Protein AF-A0A972WZQ9-F1 (afdb_monomer_lite)

Foldseek 3Di:
DFLAAFFQFWAWPPPRDTDGLQDPPNQADPPADPVRHNTGIDTDGDDPDQFFPPDFAVCNRRVSHDSQNNNVVVVVDGRVRSVVVQVVVQVVCCVPVVGGHGDFDKAFDPVQQVVVPHDPVDGDIDGRCVRGD

pLDDT: mean 92.49, std 7.29, range [51.38, 98.44]

Structure (mmCIF, N/CA/C/O backbone):
data_AF-A0A972WZQ9-F1
#
_entry.id   AF-A0A972WZQ9-F1
#
loop_
_atom_site.group_PDB
_atom_site.id
_atom_site.type_symbol
_atom_site.label_atom_id
_atom_site.label_alt_id
_atom_site.label_comp_id
_atom_site.label_asym_id
_atom_site.label_entity_id
_atom_site.label_seq_id
_atom_site.pdbx_PDB_ins_code
_atom_site.Cartn_x
_atom_site.Cartn_y
_atom_site.Cartn_z
_atom_site.occupancy
_atom_site.B_iso_or_equiv
_atom_site.auth_seq_id
_atom_site.auth_comp_id
_atom_site.auth_asym_id
_atom_site.auth_atom_id
_atom_site.pdbx_PDB_model_num
ATOM 1 N N . MET A 1 1 ? 18.130 -3.018 11.389 1.00 51.38 1 MET A N 1
ATOM 2 C CA . MET A 1 1 ? 18.102 -4.039 10.319 1.00 51.38 1 MET A CA 1
ATOM 3 C C . MET A 1 1 ? 17.489 -3.350 9.111 1.00 51.38 1 MET A C 1
ATOM 5 O O . MET A 1 1 ? 16.365 -2.884 9.240 1.00 51.38 1 MET A O 1
ATOM 9 N N . LEU A 1 2 ? 18.248 -3.158 8.028 1.00 58.22 2 LEU A N 1
ATOM 10 C CA . LEU A 1 2 ? 17.757 -2.484 6.818 1.00 58.22 2 LEU A CA 1
ATOM 11 C C . LEU A 1 2 ? 16.505 -3.215 6.323 1.00 58.22 2 LEU A C 1
ATOM 13 O O . LEU A 1 2 ? 16.543 -4.430 6.127 1.00 58.22 2 LEU A O 1
ATOM 17 N N . GLN A 1 3 ? 15.385 -2.504 6.189 1.00 74.44 3 GLN A N 1
ATOM 18 C CA . GLN A 1 3 ? 14.161 -3.107 5.677 1.00 74.44 3 GLN A CA 1
ATOM 19 C C . GLN A 1 3 ? 14.243 -3.164 4.151 1.00 74.44 3 GLN A C 1
ATOM 21 O O . GLN A 1 3 ? 13.909 -2.208 3.458 1.00 74.44 3 GLN A O 1
ATOM 26 N N . THR A 1 4 ? 14.746 -4.282 3.628 1.00 86.31 4 THR A N 1
ATOM 27 C CA . THR A 1 4 ? 14.744 -4.555 2.188 1.00 86.31 4 THR A CA 1
ATOM 28 C C . THR A 1 4 ? 13.298 -4.694 1.692 1.00 86.31 4 THR A C 1
ATOM 30 O O . THR A 1 4 ? 12.524 -5.428 2.327 1.00 86.31 4 THR A O 1
ATOM 33 N N . PRO A 1 5 ? 12.926 -4.035 0.577 1.00 91.94 5 PRO A N 1
ATOM 34 C CA . PRO A 1 5 ? 11.621 -4.226 -0.036 1.00 91.94 5 PRO A CA 1
ATOM 35 C C . PRO A 1 5 ? 11.374 -5.699 -0.380 1.00 91.94 5 PRO A C 1
ATOM 37 O O . PRO A 1 5 ? 12.295 -6.429 -0.746 1.00 91.94 5 PRO A O 1
ATOM 40 N N . VAL A 1 6 ? 10.126 -6.145 -0.254 1.00 92.50 6 VAL A N 1
ATOM 41 C CA . VAL A 1 6 ? 9.733 -7.552 -0.471 1.00 92.50 6 VAL A CA 1
ATOM 42 C C . VAL A 1 6 ? 8.895 -7.756 -1.727 1.00 92.50 6 VAL A C 1
ATOM 44 O O . VAL A 1 6 ? 8.594 -8.892 -2.089 1.00 92.50 6 VAL A O 1
ATOM 47 N N . VAL A 1 7 ? 8.483 -6.657 -2.356 1.00 93.38 7 VAL A N 1
ATOM 48 C CA . VAL A 1 7 ? 7.759 -6.661 -3.625 1.00 93.38 7 VAL A CA 1
ATOM 49 C C . VAL A 1 7 ? 8.757 -6.901 -4.750 1.00 93.38 7 VAL A C 1
ATOM 51 O O . VAL A 1 7 ? 9.755 -6.192 -4.856 1.00 93.38 7 VAL A O 1
ATOM 54 N N . THR A 1 8 ? 8.475 -7.883 -5.603 1.00 92.25 8 THR A N 1
ATOM 55 C CA . THR A 1 8 ? 9.344 -8.242 -6.737 1.00 92.25 8 THR A CA 1
ATOM 56 C C . THR A 1 8 ? 8.814 -7.750 -8.079 1.00 92.25 8 THR A C 1
ATOM 58 O O . THR A 1 8 ? 9.565 -7.669 -9.047 1.00 92.25 8 THR A O 1
ATOM 61 N N . GLY A 1 9 ? 7.525 -7.426 -8.154 1.00 94.56 9 GLY A N 1
ATOM 62 C CA . GLY A 1 9 ? 6.862 -7.027 -9.387 1.00 94.56 9 GLY A CA 1
ATOM 63 C C . GLY A 1 9 ? 5.355 -7.145 -9.268 1.00 94.56 9 GLY A C 1
ATOM 64 O O . GLY A 1 9 ? 4.799 -7.158 -8.166 1.00 94.56 9 GLY A O 1
ATOM 65 N N . TRP A 1 10 ? 4.713 -7.251 -10.421 1.00 96.00 10 TRP A N 1
ATOM 66 C CA . TRP A 1 10 ? 3.270 -7.341 -10.540 1.00 96.00 10 TRP A CA 1
ATOM 67 C C . TRP A 1 10 ? 2.870 -8.577 -11.327 1.00 96.00 10 TRP A C 1
ATOM 69 O O . TRP A 1 10 ? 3.558 -8.954 -12.275 1.00 96.00 10 TRP A O 1
ATOM 79 N N . ARG A 1 11 ? 1.711 -9.144 -11.002 1.00 96.50 11 ARG A N 1
ATOM 80 C CA . ARG A 1 11 ? 1.041 -10.167 -11.808 1.00 96.50 11 ARG A CA 1
ATOM 81 C C . ARG A 1 11 ? -0.377 -9.716 -12.110 1.00 96.50 11 ARG A C 1
ATOM 83 O O . ARG A 1 11 ? -1.094 -9.273 -11.218 1.00 96.50 11 ARG A O 1
ATOM 90 N N . CYS A 1 12 ? -0.795 -9.828 -13.364 1.00 97.00 12 CYS A N 1
ATOM 91 C CA . CYS A 1 12 ? -2.178 -9.560 -13.721 1.00 97.00 12 CYS A CA 1
ATOM 92 C C . CYS A 1 12 ? -3.095 -10.696 -13.261 1.00 97.00 12 CYS A C 1
ATOM 94 O O . CYS A 1 12 ? -2.863 -11.846 -13.617 1.00 97.00 12 CYS A O 1
ATOM 96 N N . SER A 1 13 ? -4.175 -10.382 -12.550 1.00 96.00 13 SER A N 1
ATOM 97 C CA . SER A 1 13 ? -5.159 -11.381 -12.115 1.00 96.00 13 SER A CA 1
ATOM 98 C C . SER A 1 13 ? -6.014 -11.958 -13.250 1.00 96.00 13 SER A C 1
ATOM 100 O O . SER A 1 13 ? -6.587 -13.031 -13.091 1.00 96.00 13 SER A O 1
ATOM 102 N N . ALA A 1 14 ? -6.098 -11.269 -14.394 1.00 96.75 14 ALA A N 1
ATOM 103 C CA . ALA A 1 14 ? -6.915 -11.687 -15.535 1.00 96.75 14 ALA A CA 1
ATOM 104 C C . ALA A 1 14 ? -6.151 -12.547 -16.553 1.00 96.75 14 ALA A C 1
ATOM 106 O O . ALA A 1 14 ? -6.725 -13.458 -17.143 1.00 96.75 14 ALA A O 1
ATOM 107 N N . CYS A 1 15 ? -4.873 -12.240 -16.792 1.00 96.94 15 CYS A N 1
ATOM 108 C CA . CYS A 1 15 ? -4.083 -12.871 -17.856 1.00 96.94 15 CYS A CA 1
ATOM 109 C C . CYS A 1 15 ? -2.691 -13.347 -17.413 1.00 96.94 15 CYS A C 1
ATOM 111 O O . CYS A 1 15 ? -1.862 -13.663 -18.265 1.00 96.94 15 CYS A O 1
ATOM 113 N N . ASP A 1 16 ? -2.396 -13.322 -16.109 1.00 97.12 16 ASP A N 1
ATOM 114 C CA . ASP A 1 16 ? -1.130 -13.746 -15.484 1.00 97.12 16 ASP A CA 1
ATOM 115 C C . ASP A 1 16 ? 0.145 -13.068 -16.001 1.00 97.12 16 ASP A C 1
ATOM 117 O O . ASP A 1 16 ? 1.262 -13.434 -15.631 1.00 97.12 16 ASP A O 1
ATOM 121 N N . THR A 1 17 ? -0.002 -12.021 -16.812 1.00 96.94 17 THR A N 1
ATOM 122 C CA . THR A 1 17 ? 1.131 -11.249 -17.317 1.00 96.94 17 THR A CA 1
ATOM 123 C C . THR A 1 17 ? 1.891 -10.624 -16.163 1.00 96.94 17 THR A C 1
ATOM 125 O O . THR A 1 17 ? 1.294 -9.967 -15.306 1.00 96.94 17 THR A O 1
ATOM 128 N N . LYS A 1 18 ? 3.210 -10.820 -16.165 1.00 96.38 18 LYS A N 1
ATOM 129 C CA . LYS A 1 18 ? 4.110 -10.258 -15.165 1.00 96.38 18 LYS A CA 1
ATOM 130 C C . LYS A 1 18 ? 4.713 -8.951 -15.654 1.00 96.38 18 LYS A C 1
ATOM 132 O O . LYS A 1 18 ? 5.103 -8.852 -16.814 1.00 96.38 18 LYS A O 1
ATOM 137 N N . VAL A 1 19 ? 4.794 -7.973 -14.762 1.00 95.88 19 VAL A N 1
ATOM 138 C CA . VAL A 1 19 ? 5.422 -6.668 -15.013 1.00 95.88 19 VAL A CA 1
ATOM 139 C C . VAL A 1 19 ? 6.517 -6.471 -13.975 1.00 95.88 19 VAL A C 1
ATOM 141 O O . VAL A 1 19 ? 6.302 -6.755 -12.791 1.00 95.88 19 VAL A O 1
ATOM 144 N N . SER A 1 20 ? 7.697 -6.025 -14.407 1.00 95.00 20 SER A N 1
ATOM 145 C CA . SER A 1 20 ? 8.814 -5.819 -13.487 1.00 95.00 20 SER A CA 1
ATOM 146 C C . SER A 1 20 ? 8.504 -4.666 -12.541 1.00 95.00 20 SER A C 1
ATOM 148 O O . SER A 1 20 ? 7.888 -3.675 -12.933 1.00 95.00 20 SER A O 1
ATOM 150 N N . ILE A 1 21 ? 8.983 -4.748 -11.297 1.00 94.81 21 ILE A N 1
ATOM 151 C CA . ILE A 1 21 ? 8.873 -3.616 -10.372 1.00 94.81 21 ILE A CA 1
ATOM 152 C C . ILE A 1 21 ? 9.662 -2.394 -10.854 1.00 94.81 21 ILE A C 1
ATOM 154 O O . ILE A 1 21 ? 9.320 -1.282 -10.480 1.00 94.81 21 ILE A O 1
ATOM 158 N N . SER A 1 22 ? 10.683 -2.594 -11.697 1.00 95.25 22 SER A N 1
ATOM 159 C CA . SER A 1 22 ? 11.493 -1.527 -12.298 1.00 95.25 22 SER A CA 1
ATOM 160 C C . SER A 1 22 ? 10.803 -0.799 -13.457 1.00 95.25 22 SER A C 1
ATOM 162 O O . SER A 1 22 ? 11.311 0.224 -13.915 1.00 95.25 22 SER A O 1
ATOM 164 N N . ASP A 1 23 ? 9.687 -1.323 -13.972 1.00 94.44 23 ASP A N 1
ATOM 165 C CA . ASP A 1 23 ? 8.996 -0.718 -15.107 1.00 94.44 23 ASP A CA 1
ATOM 166 C C . ASP A 1 23 ? 8.244 0.540 -14.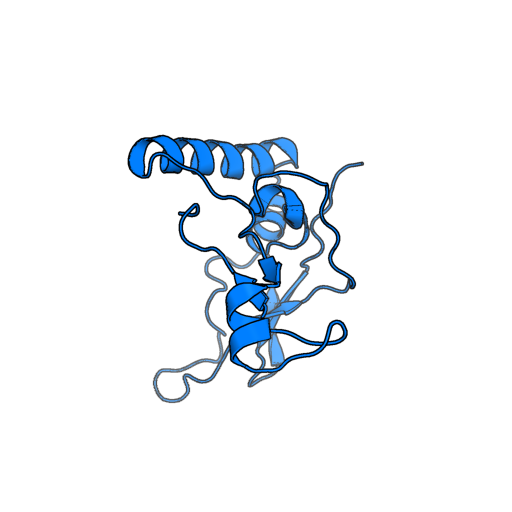652 1.00 94.44 23 ASP A C 1
ATOM 168 O O . ASP A 1 23 ? 7.381 0.504 -13.765 1.00 94.44 23 ASP A O 1
ATOM 172 N N . ILE A 1 24 ? 8.564 1.671 -15.286 1.00 90.25 24 ILE A N 1
ATOM 173 C CA . ILE A 1 24 ? 7.908 2.955 -15.028 1.00 90.25 24 ILE A CA 1
ATOM 174 C C . ILE A 1 24 ? 6.462 2.879 -15.535 1.00 90.25 24 ILE A C 1
ATOM 176 O O . ILE A 1 24 ? 6.184 2.303 -16.584 1.00 90.25 24 ILE A O 1
ATOM 180 N N . PHE A 1 25 ? 5.536 3.499 -14.808 1.00 83.81 25 PHE A N 1
ATOM 181 C CA . PHE A 1 25 ? 4.112 3.523 -15.144 1.00 83.81 25 PHE A CA 1
ATOM 182 C C . PHE A 1 25 ? 3.425 2.142 -15.161 1.00 83.81 25 PHE A C 1
ATOM 184 O O . PHE A 1 25 ? 2.445 1.935 -15.878 1.00 83.81 25 PHE A O 1
ATOM 191 N N . SER A 1 26 ? 3.886 1.213 -14.317 1.00 87.50 26 SER A N 1
ATOM 192 C CA . SER A 1 26 ? 3.380 -0.165 -14.174 1.00 87.50 26 SER A CA 1
ATOM 193 C C . SER A 1 26 ? 2.002 -0.287 -13.492 1.00 87.50 26 SER A C 1
ATOM 195 O O . SER A 1 26 ? 1.698 -1.286 -12.852 1.00 87.50 26 SER A O 1
ATOM 197 N N . TRP A 1 27 ? 1.122 0.707 -13.645 1.00 81.31 27 TRP A N 1
ATOM 198 C CA . TRP A 1 27 ? -0.231 0.729 -13.057 1.00 81.31 27 TRP A CA 1
ATOM 199 C C . TRP A 1 27 ? -1.310 0.086 -13.938 1.00 81.31 27 TRP A C 1
ATOM 201 O O . TRP A 1 27 ? -2.454 -0.059 -13.509 1.00 81.31 27 TRP A O 1
ATOM 211 N N . ARG A 1 28 ? -0.977 -0.289 -15.177 1.00 90.44 28 ARG A N 1
ATOM 212 C CA . ARG A 1 28 ? -1.890 -0.944 -16.122 1.00 90.44 28 ARG A CA 1
ATOM 213 C C . ARG A 1 28 ? -1.219 -2.177 -16.704 1.00 90.44 28 ARG A C 1
ATOM 215 O O . ARG A 1 28 ? -0.071 -2.110 -17.132 1.00 90.44 28 ARG A O 1
ATOM 222 N N . CYS A 1 29 ? -1.951 -3.289 -16.771 1.00 95.12 29 CYS A N 1
ATOM 223 C CA . CYS A 1 29 ? -1.459 -4.471 -17.469 1.00 95.12 29 CYS A CA 1
ATOM 224 C C . CYS A 1 29 ? -1.188 -4.133 -18.947 1.00 95.12 29 CYS A C 1
ATOM 226 O O . CYS A 1 29 ? -2.072 -3.566 -19.599 1.00 95.12 29 CYS A O 1
ATOM 228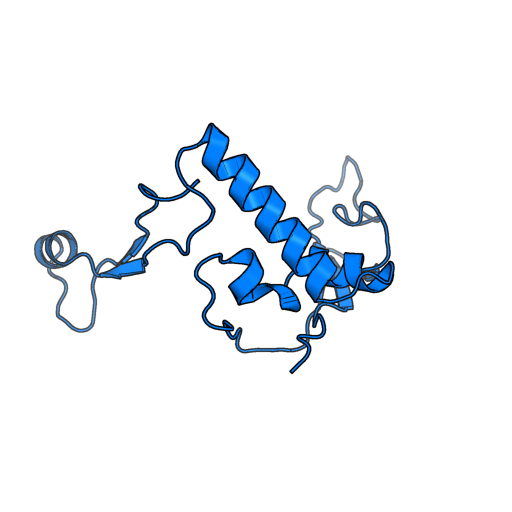 N N . PRO A 1 30 ? -0.022 -4.502 -19.506 1.00 95.38 30 PRO A N 1
ATOM 229 C CA . PRO A 1 30 ? 0.299 -4.213 -20.905 1.00 95.38 30 PRO A CA 1
ATOM 230 C C . PRO A 1 30 ? -0.643 -4.910 -21.899 1.00 95.38 30 PRO A C 1
ATOM 232 O O . PRO A 1 30 ? -0.803 -4.434 -23.018 1.00 95.38 30 PRO A O 1
ATOM 235 N N . ASN A 1 31 ? -1.322 -5.982 -21.480 1.00 96.19 31 ASN A N 1
ATOM 236 C CA . ASN A 1 31 ? -2.305 -6.693 -22.299 1.00 96.19 31 ASN A CA 1
ATOM 237 C C . ASN A 1 31 ? -3.729 -6.116 -22.198 1.00 96.19 31 ASN A C 1
ATOM 239 O O . ASN A 1 31 ? -4.621 -6.558 -22.919 1.00 96.19 31 ASN A O 1
ATOM 243 N N . ALA A 1 32 ? -3.958 -5.114 -21.344 1.00 95.44 32 ALA A N 1
ATOM 244 C CA . ALA A 1 32 ? -5.259 -4.466 -21.229 1.00 95.44 32 ALA A CA 1
ATOM 245 C C . ALA A 1 32 ? -5.527 -3.554 -22.434 1.00 95.44 32 ALA A C 1
ATOM 247 O O . ALA A 1 32 ? -4.755 -2.632 -22.715 1.00 95.44 32 ALA A O 1
ATOM 248 N N . THR A 1 33 ? -6.689 -3.691 -23.069 1.00 95.25 33 THR A N 1
ATOM 249 C CA . THR A 1 33 ? -7.118 -2.867 -24.217 1.00 95.25 33 THR A CA 1
ATOM 250 C C . THR A 1 33 ? -8.295 -1.953 -23.842 1.00 95.25 33 THR A C 1
ATOM 252 O O . THR A 1 33 ? -8.657 -1.831 -22.672 1.00 95.25 33 THR A O 1
ATOM 255 N N . SER A 1 34 ? -8.867 -1.208 -24.792 1.00 94.81 34 SER A N 1
ATOM 256 C CA . SER A 1 34 ? -10.082 -0.406 -24.555 1.00 94.81 34 SER A CA 1
ATOM 257 C C . SER A 1 34 ? -11.348 -1.270 -24.510 1.00 94.81 34 SER A C 1
ATOM 259 O O . SER A 1 34 ? -12.277 -0.968 -23.755 1.00 94.81 34 SER A O 1
ATOM 261 N N . SER A 1 35 ? -11.373 -2.354 -25.286 1.00 96.31 35 SER A N 1
ATOM 262 C CA . SER A 1 35 ? -12.448 -3.348 -25.306 1.00 96.31 35 SER A CA 1
ATOM 263 C C . SER A 1 35 ? -12.310 -4.407 -24.214 1.00 96.31 35 SER A C 1
ATOM 265 O O . SER A 1 35 ? -13.315 -4.984 -23.818 1.00 96.31 35 SER A O 1
ATOM 267 N N . ASP A 1 36 ? -11.102 -4.630 -23.695 1.00 95.56 36 ASP A N 1
ATOM 268 C CA . ASP A 1 36 ? -10.837 -5.559 -22.596 1.00 95.56 36 ASP A CA 1
ATOM 269 C C . ASP A 1 36 ? -10.085 -4.857 -21.459 1.00 95.56 36 ASP A C 1
ATOM 271 O O . ASP A 1 36 ? -8.860 -4.719 -21.472 1.00 95.56 36 ASP A O 1
ATOM 275 N N . ARG A 1 37 ? -10.860 -4.351 -20.495 1.00 93.25 37 ARG A N 1
ATOM 276 C CA . ARG A 1 37 ? -10.382 -3.483 -19.409 1.00 93.25 37 ARG A CA 1
ATOM 277 C C . ARG A 1 37 ? -10.303 -4.178 -18.050 1.00 93.25 37 ARG A C 1
ATOM 279 O O . ARG A 1 37 ? -9.866 -3.548 -17.096 1.00 93.25 37 ARG A O 1
ATOM 286 N N . HIS A 1 38 ? -10.691 -5.449 -17.942 1.00 94.62 38 HIS A N 1
ATOM 287 C CA . HIS A 1 38 ? -10.827 -6.158 -16.658 1.00 94.62 38 HIS A CA 1
ATOM 288 C C . HIS A 1 38 ? -9.492 -6.671 -16.091 1.00 94.62 38 HIS A C 1
ATOM 290 O O . HIS A 1 38 ? -9.454 -7.651 -15.354 1.00 94.62 38 HIS A O 1
ATOM 296 N N . HIS A 1 39 ? -8.382 -6.024 -16.443 1.00 96.69 39 HIS A N 1
ATOM 297 C CA . HIS A 1 39 ? -7.039 -6.421 -16.041 1.00 96.69 39 HIS A CA 1
ATOM 298 C C . HIS A 1 39 ? -6.613 -5.628 -14.809 1.00 96.69 39 HIS A C 1
ATOM 300 O O . HIS A 1 39 ? -6.489 -4.405 -14.875 1.00 96.69 39 HIS A O 1
ATOM 306 N N . VAL A 1 40 ? -6.339 -6.322 -13.707 1.00 94.56 40 VAL A N 1
ATOM 307 C CA . VAL A 1 40 ? -5.839 -5.721 -12.462 1.00 94.56 40 VAL A CA 1
ATOM 308 C C . VAL A 1 40 ? -4.452 -6.276 -12.174 1.00 94.56 40 VAL A C 1
ATOM 310 O O . VAL A 1 40 ? -4.244 -7.484 -12.263 1.00 94.56 40 VAL A O 1
ATOM 313 N N . LEU A 1 41 ? -3.496 -5.396 -11.879 1.00 95.12 41 LEU A N 1
ATOM 314 C CA . LEU A 1 41 ? -2.153 -5.781 -11.456 1.00 95.12 41 LEU A CA 1
ATOM 315 C C . LEU A 1 41 ? -2.119 -5.939 -9.933 1.00 95.12 41 LEU A C 1
ATOM 317 O O . LEU A 1 41 ? -2.439 -5.010 -9.196 1.00 95.12 41 LEU A O 1
ATOM 321 N N . GLU A 1 42 ? -1.724 -7.122 -9.480 1.00 94.31 42 GLU A N 1
ATOM 322 C CA . GLU A 1 42 ? -1.541 -7.475 -8.075 1.00 94.31 42 GLU A CA 1
ATOM 323 C C . GLU A 1 42 ? -0.051 -7.504 -7.744 1.00 94.31 42 GLU A C 1
ATOM 325 O O . GLU A 1 42 ? 0.770 -7.902 -8.573 1.00 94.31 42 GLU A O 1
ATOM 330 N N . LEU A 1 43 ? 0.304 -7.105 -6.523 1.00 92.88 43 LEU A N 1
ATOM 331 C CA . LEU A 1 43 ? 1.685 -7.169 -6.054 1.00 92.88 43 LEU A CA 1
ATOM 332 C C . LEU A 1 43 ? 2.133 -8.621 -5.896 1.00 92.88 43 LEU A C 1
ATOM 334 O O . LEU A 1 43 ? 1.517 -9.387 -5.156 1.00 92.88 43 LEU A O 1
ATOM 338 N N . GLU A 1 44 ? 3.257 -8.974 -6.515 1.00 92.62 44 GLU A N 1
ATOM 339 C CA . GLU A 1 44 ? 3.960 -10.210 -6.190 1.00 92.62 44 GLU A CA 1
ATOM 340 C C . GLU A 1 44 ? 4.882 -9.962 -4.992 1.00 92.62 44 GLU A C 1
ATOM 342 O O . GLU A 1 44 ? 5.835 -9.179 -5.059 1.00 92.62 44 GLU A O 1
ATOM 347 N N . ASN A 1 45 ? 4.589 -10.632 -3.878 1.00 88.06 45 ASN A N 1
ATOM 348 C CA . ASN A 1 45 ? 5.463 -10.713 -2.716 1.00 88.06 45 ASN A CA 1
ATOM 349 C C . ASN A 1 45 ? 5.348 -12.105 -2.072 1.00 88.06 45 ASN A C 1
ATOM 351 O O . ASN A 1 45 ? 4.301 -12.746 -2.129 1.00 88.06 45 ASN A O 1
ATOM 355 N N . ALA A 1 46 ? 6.440 -12.592 -1.480 1.00 74.00 46 ALA A N 1
ATOM 356 C CA . ALA A 1 46 ? 6.500 -13.937 -0.893 1.00 74.00 46 ALA A CA 1
ATOM 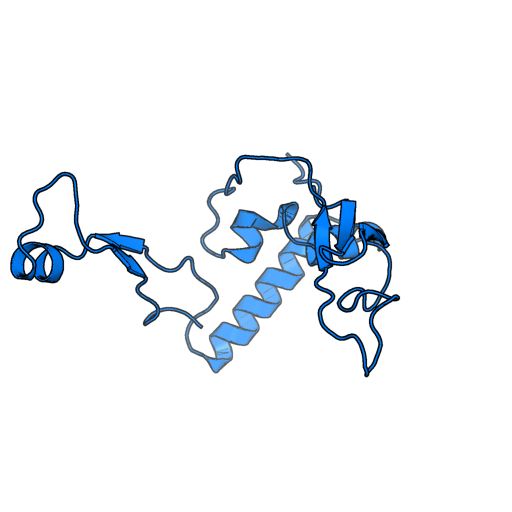357 C C . ALA A 1 46 ? 6.248 -13.962 0.627 1.00 74.00 46 ALA A C 1
ATOM 359 O O . ALA A 1 46 ? 6.335 -15.021 1.246 1.00 74.00 46 ALA A O 1
ATOM 360 N N . ILE A 1 47 ? 6.000 -12.807 1.260 1.00 75.44 47 ILE A N 1
ATOM 361 C CA . ILE A 1 47 ? 6.060 -12.676 2.721 1.00 75.44 47 ILE A CA 1
ATOM 362 C C . ILE A 1 47 ? 4.679 -12.422 3.309 1.00 75.44 47 ILE A C 1
ATOM 364 O O . ILE A 1 47 ? 4.128 -11.327 3.229 1.00 75.44 47 ILE A O 1
ATOM 368 N N . THR A 1 48 ? 4.188 -13.446 4.000 1.00 68.81 48 THR A N 1
ATOM 369 C CA . THR A 1 48 ? 3.041 -13.397 4.903 1.00 68.81 48 THR A CA 1
ATOM 370 C C . THR A 1 48 ? 3.455 -13.990 6.253 1.00 68.81 48 THR A C 1
ATOM 372 O O . THR A 1 48 ? 4.225 -14.954 6.280 1.00 68.81 48 THR A O 1
ATOM 375 N N . PRO A 1 49 ? 2.987 -13.452 7.389 1.00 82.44 49 PRO A N 1
ATOM 376 C CA . PRO A 1 49 ? 2.075 -12.311 7.540 1.00 82.44 49 PRO A CA 1
ATOM 377 C C . PRO A 1 49 ? 2.759 -10.940 7.432 1.00 82.44 49 PRO A C 1
ATOM 379 O O . PRO A 1 49 ? 3.953 -10.801 7.701 1.00 82.44 49 PRO A O 1
ATOM 382 N N . LEU A 1 50 ? 1.966 -9.905 7.128 1.00 86.31 50 LEU A N 1
ATOM 383 C CA . LEU A 1 50 ? 2.400 -8.511 7.239 1.00 86.31 50 LEU A CA 1
ATOM 384 C C . LEU A 1 50 ? 2.830 -8.200 8.682 1.00 86.31 50 LEU A C 1
ATOM 386 O O . LEU A 1 50 ? 2.223 -8.651 9.663 1.00 86.31 50 LEU A O 1
ATOM 390 N N . ARG A 1 51 ? 3.903 -7.422 8.809 1.00 88.44 51 ARG A N 1
ATOM 391 C CA . ARG A 1 51 ? 4.476 -7.002 10.093 1.00 88.44 51 ARG A CA 1
ATOM 392 C C . ARG A 1 51 ? 4.790 -5.518 10.048 1.00 88.44 51 ARG A C 1
ATOM 394 O O . ARG A 1 51 ? 5.585 -5.102 9.211 1.00 88.44 51 ARG A O 1
ATOM 401 N N . THR A 1 52 ? 4.180 -4.765 10.957 1.00 89.88 52 THR A N 1
ATOM 402 C CA . THR A 1 52 ? 4.529 -3.364 11.204 1.00 89.88 52 THR A CA 1
ATOM 403 C C . THR A 1 52 ? 5.887 -3.272 11.901 1.00 89.88 52 THR A C 1
ATOM 405 O O . THR A 1 52 ? 6.250 -4.161 12.677 1.00 89.88 52 THR A O 1
ATOM 408 N N . ASN A 1 53 ? 6.632 -2.201 11.640 1.00 90.50 53 ASN A N 1
ATOM 409 C CA . ASN A 1 53 ? 7.804 -1.832 12.439 1.00 90.50 53 ASN A CA 1
ATOM 410 C C . ASN A 1 53 ? 7.451 -0.974 13.677 1.00 90.50 53 ASN A C 1
ATOM 412 O O . ASN A 1 53 ? 8.347 -0.646 14.449 1.00 90.50 53 ASN A O 1
ATOM 416 N N . GLY A 1 54 ? 6.169 -0.647 13.877 1.00 93.00 54 GLY A N 1
ATOM 417 C CA . GLY A 1 54 ? 5.664 0.147 14.999 1.00 93.00 54 GLY A CA 1
ATOM 418 C C . GLY A 1 54 ? 5.516 1.645 14.720 1.00 93.00 54 GLY A C 1
ATOM 419 O O . GLY A 1 54 ? 5.071 2.364 15.611 1.00 93.00 54 GLY A O 1
ATOM 420 N N . ASP A 1 55 ? 5.858 2.125 13.522 1.00 95.38 55 ASP A N 1
ATOM 421 C CA . ASP A 1 55 ? 5.700 3.539 13.184 1.00 95.38 55 ASP A CA 1
ATOM 422 C C . ASP A 1 55 ? 4.232 3.989 13.183 1.00 95.38 55 ASP A C 1
ATOM 424 O O . ASP A 1 55 ? 3.327 3.233 12.821 1.00 95.38 55 ASP A O 1
ATOM 428 N N . THR A 1 56 ? 3.994 5.246 13.558 1.00 93.38 56 THR A N 1
ATOM 429 C CA . THR A 1 56 ? 2.652 5.844 13.563 1.00 93.38 56 THR A CA 1
ATOM 430 C C . THR A 1 56 ? 2.176 6.235 12.166 1.00 93.38 56 THR A C 1
ATOM 432 O O . THR A 1 56 ? 0.966 6.292 11.933 1.00 93.38 56 THR A O 1
ATOM 435 N N . ASN A 1 57 ? 3.099 6.483 11.232 1.00 95.12 57 ASN A N 1
ATOM 436 C CA . ASN A 1 57 ? 2.778 6.692 9.829 1.00 95.12 57 ASN A CA 1
ATOM 437 C C . ASN A 1 57 ? 2.674 5.323 9.129 1.00 95.12 57 ASN A C 1
ATOM 439 O O . ASN A 1 57 ? 3.676 4.606 9.048 1.00 95.12 57 ASN A O 1
ATOM 443 N N . PRO A 1 58 ? 1.503 4.946 8.582 1.00 94.69 58 PRO A N 1
ATOM 444 C CA . PRO A 1 58 ? 1.288 3.616 8.018 1.00 94.69 58 PRO A CA 1
ATOM 445 C C . PRO A 1 58 ? 2.200 3.312 6.819 1.00 94.69 58 PRO A C 1
ATOM 447 O O . PRO A 1 58 ? 2.601 2.164 6.629 1.00 94.69 58 PRO A O 1
ATOM 450 N N . PHE A 1 59 ? 2.590 4.316 6.032 1.00 95.88 59 PHE A N 1
ATOM 451 C CA . PHE A 1 59 ? 3.486 4.105 4.894 1.00 95.88 59 PHE A CA 1
ATOM 452 C C . PHE A 1 59 ? 4.913 3.789 5.336 1.00 95.88 59 PHE A C 1
ATOM 454 O O . PHE A 1 59 ? 5.564 2.967 4.701 1.00 95.88 59 PHE A O 1
ATOM 461 N N . VAL A 1 60 ? 5.377 4.362 6.450 1.00 96.69 60 VAL A N 1
ATOM 462 C CA . VAL A 1 60 ? 6.662 3.978 7.060 1.00 96.69 60 VAL A CA 1
ATOM 463 C C . VAL A 1 60 ? 6.537 2.643 7.791 1.00 96.69 60 VAL A C 1
ATOM 465 O O . VAL A 1 60 ? 7.415 1.785 7.687 1.00 96.69 60 VAL A O 1
ATOM 468 N N . ALA A 1 61 ? 5.416 2.424 8.481 1.00 95.50 61 ALA A N 1
ATOM 469 C CA . ALA A 1 61 ? 5.147 1.211 9.246 1.00 95.50 61 ALA A CA 1
ATOM 470 C C . ALA A 1 61 ? 5.222 -0.065 8.396 1.00 95.50 61 ALA A C 1
ATOM 472 O O . ALA A 1 61 ? 5.710 -1.103 8.854 1.00 95.50 61 ALA A O 1
ATOM 473 N N . PHE A 1 62 ? 4.751 0.034 7.152 1.00 94.25 62 PHE A N 1
ATOM 474 C CA . PHE A 1 62 ? 4.661 -1.062 6.192 1.00 94.25 62 PHE A CA 1
ATOM 475 C C . PHE A 1 62 ? 5.533 -0.845 4.946 1.00 94.25 62 PHE A C 1
ATOM 477 O O . PHE A 1 62 ? 5.329 -1.520 3.938 1.00 94.25 62 PHE A O 1
ATOM 484 N N . GLN A 1 63 ? 6.524 0.048 5.013 1.00 95.25 63 GLN A N 1
ATOM 485 C CA . GLN A 1 63 ? 7.292 0.525 3.857 1.00 95.25 63 GLN A CA 1
ATOM 486 C C . GLN A 1 63 ? 7.827 -0.594 2.958 1.00 95.25 63 GLN A C 1
ATOM 488 O O . GLN A 1 63 ? 7.608 -0.570 1.751 1.00 95.25 63 GLN A O 1
ATOM 493 N N . ARG A 1 64 ? 8.432 -1.633 3.548 1.00 92.44 64 ARG A N 1
ATOM 494 C CA . ARG A 1 64 ? 8.999 -2.774 2.805 1.00 92.44 64 ARG A CA 1
ATOM 495 C C . ARG A 1 64 ? 8.000 -3.522 1.916 1.00 92.44 64 ARG A C 1
ATOM 497 O O . ARG A 1 64 ? 8.422 -4.277 1.046 1.00 92.44 64 ARG A O 1
ATOM 504 N N . TYR A 1 65 ? 6.697 -3.387 2.166 1.00 93.44 65 TYR A N 1
ATOM 505 C CA . TYR A 1 65 ? 5.630 -4.056 1.414 1.00 93.44 65 TYR A CA 1
ATOM 506 C C . TYR A 1 65 ? 5.052 -3.179 0.296 1.00 93.44 65 TYR A C 1
ATOM 508 O O . TYR A 1 65 ? 4.185 -3.635 -0.447 1.00 93.44 65 TYR A O 1
ATOM 516 N N . LEU A 1 66 ? 5.500 -1.927 0.173 1.00 93.69 66 LEU A N 1
ATOM 517 C CA . LEU A 1 66 ? 4.985 -0.985 -0.812 1.00 93.69 66 LEU A CA 1
ATOM 518 C C . LEU A 1 66 ? 5.686 -1.167 -2.160 1.00 93.69 66 LEU A C 1
ATOM 520 O O . LEU A 1 66 ? 6.912 -1.242 -2.239 1.00 93.69 66 LEU A O 1
ATOM 524 N N . ALA A 1 67 ? 4.903 -1.146 -3.238 1.00 94.19 67 ALA A N 1
ATOM 525 C CA . ALA A 1 67 ? 5.427 -1.180 -4.602 1.00 94.19 67 ALA A CA 1
ATOM 526 C C . ALA A 1 67 ? 6.377 -0.008 -4.884 1.00 94.19 67 ALA A C 1
ATOM 528 O O . ALA A 1 67 ? 7.433 -0.180 -5.484 1.00 94.19 67 ALA A O 1
ATOM 529 N N . TRP A 1 68 ? 6.007 1.180 -4.397 1.00 94.31 68 TRP A N 1
ATOM 530 C CA . TRP A 1 68 ? 6.822 2.386 -4.495 1.00 94.31 68 TRP A CA 1
ATOM 531 C C . TRP A 1 68 ? 8.206 2.205 -3.856 1.00 94.31 68 TRP A C 1
ATOM 533 O O . TRP A 1 68 ? 9.201 2.549 -4.485 1.00 94.31 68 TRP A O 1
ATOM 543 N N . ASP A 1 69 ? 8.284 1.634 -2.648 1.00 95.56 69 ASP A N 1
ATOM 544 C CA . ASP A 1 69 ? 9.561 1.432 -1.948 1.00 95.56 69 ASP A CA 1
ATOM 545 C C . ASP A 1 69 ? 10.484 0.494 -2.737 1.00 95.56 69 ASP A C 1
ATOM 547 O O . ASP A 1 69 ? 11.671 0.776 -2.905 1.00 95.56 69 ASP A O 1
ATOM 551 N N . ALA A 1 70 ? 9.918 -0.583 -3.291 1.00 95.12 70 ALA A N 1
ATOM 552 C CA . ALA A 1 70 ? 10.648 -1.514 -4.141 1.00 95.12 70 ALA A CA 1
ATOM 553 C C . ALA A 1 70 ? 11.117 -0.866 -5.452 1.00 95.12 70 ALA A C 1
ATOM 555 O O . ALA A 1 70 ? 12.283 -1.015 -5.811 1.00 95.12 70 ALA A O 1
ATOM 556 N N . PHE A 1 71 ? 10.259 -0.096 -6.128 1.00 95.69 71 PHE A N 1
ATOM 557 C CA . PHE A 1 71 ? 10.635 0.654 -7.330 1.00 95.69 71 PHE A CA 1
ATOM 558 C C . PHE A 1 71 ? 11.756 1.659 -7.041 1.00 95.69 71 PHE A C 1
ATOM 560 O O . PHE A 1 71 ? 12.776 1.653 -7.727 1.00 95.69 71 PHE A O 1
ATOM 567 N N . ALA A 1 72 ? 11.629 2.472 -5.993 1.00 95.81 72 ALA A N 1
ATOM 568 C CA . ALA A 1 72 ? 12.647 3.449 -5.618 1.00 95.81 72 ALA A CA 1
ATOM 569 C C . ALA A 1 72 ? 13.989 2.789 -5.247 1.00 95.81 72 ALA A C 1
ATOM 571 O O . ALA A 1 72 ? 15.046 3.318 -5.591 1.00 95.81 72 ALA A O 1
ATOM 572 N N . ALA A 1 73 ? 13.971 1.600 -4.635 1.00 95.69 73 ALA A N 1
ATOM 573 C CA . ALA A 1 73 ? 15.185 0.818 -4.414 1.00 95.69 73 ALA A CA 1
ATOM 574 C C . ALA A 1 73 ? 15.850 0.375 -5.734 1.00 95.69 73 ALA A C 1
ATOM 576 O O . ALA A 1 73 ? 17.078 0.363 -5.811 1.00 95.69 73 ALA A O 1
ATOM 577 N N . THR A 1 74 ? 15.081 0.076 -6.795 1.00 95.75 74 THR A N 1
ATOM 578 C CA . THR A 1 74 ? 15.659 -0.229 -8.125 1.00 95.75 74 THR A CA 1
ATOM 579 C C . THR A 1 74 ? 16.386 0.959 -8.759 1.00 95.75 74 THR A C 1
ATOM 581 O O . THR A 1 74 ? 17.259 0.761 -9.600 1.00 95.75 74 THR A O 1
ATOM 584 N N . LEU A 1 75 ? 16.071 2.184 -8.326 1.00 95.94 75 LEU A N 1
ATOM 585 C CA . LEU A 1 75 ? 16.732 3.417 -8.762 1.00 95.94 75 LEU A CA 1
ATOM 586 C C . LEU A 1 75 ? 17.981 3.758 -7.931 1.00 95.94 75 LEU A C 1
ATOM 588 O O . LEU A 1 75 ? 18.634 4.764 -8.197 1.00 95.94 75 LEU A O 1
ATOM 592 N N . GLY A 1 76 ? 18.321 2.938 -6.931 1.00 96.12 76 GLY A N 1
ATOM 593 C CA . GLY A 1 76 ? 19.506 3.121 -6.093 1.00 96.12 76 GLY A CA 1
ATOM 594 C C . GLY A 1 76 ? 19.312 4.034 -4.880 1.00 96.12 76 GLY A C 1
ATOM 595 O O . GLY A 1 76 ? 20.297 4.324 -4.208 1.00 96.12 76 GLY A O 1
ATOM 596 N N . LEU A 1 77 ? 18.082 4.464 -4.570 1.00 96.88 77 LEU A N 1
ATOM 597 C CA . LEU A 1 77 ? 17.810 5.202 -3.333 1.00 96.88 77 LEU A CA 1
ATOM 598 C C . LEU A 1 77 ? 17.981 4.263 -2.141 1.00 96.88 77 LEU A C 1
ATOM 600 O O . LEU A 1 77 ? 17.428 3.156 -2.141 1.00 96.88 77 LEU A O 1
ATOM 604 N N . ASP A 1 78 ? 18.694 4.704 -1.109 1.00 96.19 78 ASP A N 1
ATOM 605 C CA . ASP A 1 78 ? 18.831 3.928 0.118 1.00 96.19 78 ASP A CA 1
ATOM 606 C C . ASP A 1 78 ? 17.549 3.967 0.974 1.00 96.19 78 ASP A C 1
ATOM 608 O O . ASP A 1 78 ? 16.536 4.567 0.611 1.00 96.19 78 ASP A O 1
ATOM 612 N N . PHE A 1 79 ? 17.532 3.222 2.080 1.00 95.00 79 PHE A N 1
ATOM 613 C CA . PHE A 1 79 ? 16.335 3.124 2.919 1.00 95.00 79 PHE A CA 1
ATOM 614 C C . PHE A 1 79 ? 15.958 4.460 3.573 1.00 95.00 79 PHE A C 1
ATOM 616 O O . PHE A 1 79 ? 14.765 4.759 3.691 1.00 95.00 79 PHE A O 1
ATOM 623 N N . ASP A 1 80 ? 16.943 5.258 3.975 1.00 96.19 80 ASP A N 1
ATOM 624 C CA . ASP A 1 80 ? 16.712 6.508 4.691 1.00 96.19 80 ASP A CA 1
ATOM 625 C C . ASP A 1 80 ? 16.184 7.577 3.727 1.00 96.19 80 ASP A C 1
ATOM 627 O O . ASP A 1 80 ? 15.207 8.254 4.051 1.00 96.19 80 ASP A O 1
ATOM 631 N N . ASP A 1 81 ? 16.711 7.636 2.501 1.00 97.56 81 ASP A N 1
ATOM 632 C CA . ASP A 1 81 ? 16.209 8.498 1.426 1.00 97.56 81 ASP A CA 1
ATOM 633 C C . ASP A 1 81 ? 14.751 8.177 1.071 1.00 97.56 81 ASP A C 1
ATOM 635 O O . ASP A 1 81 ? 13.900 9.069 0.982 1.00 97.56 81 ASP A O 1
ATOM 639 N N . ARG A 1 82 ? 14.417 6.889 0.913 1.00 97.44 82 ARG A N 1
ATOM 640 C CA . ARG A 1 82 ? 13.035 6.466 0.617 1.00 97.44 82 ARG A CA 1
ATOM 641 C C . ARG A 1 82 ? 12.084 6.782 1.769 1.00 97.44 82 ARG A C 1
ATOM 643 O O . ARG A 1 82 ? 10.964 7.237 1.533 1.00 97.44 82 ARG A O 1
ATOM 650 N N . THR A 1 83 ? 12.537 6.588 3.008 1.00 97.56 83 THR A N 1
ATOM 651 C CA . THR A 1 83 ? 11.769 6.942 4.211 1.00 97.56 83 THR A CA 1
ATOM 652 C C . THR A 1 83 ? 11.545 8.451 4.288 1.00 97.56 83 THR A C 1
ATOM 654 O O . THR A 1 83 ? 10.435 8.898 4.582 1.00 97.56 83 THR A O 1
ATOM 657 N N . LYS A 1 84 ? 12.572 9.250 3.973 1.00 98.12 84 LYS A N 1
ATOM 658 C CA . LYS A 1 84 ? 12.496 10.711 3.966 1.00 98.12 84 LYS A CA 1
ATOM 659 C C . LYS A 1 84 ? 11.426 11.224 3.006 1.00 98.12 84 LYS A C 1
ATOM 661 O O . LYS A 1 84 ? 10.664 12.103 3.392 1.00 98.12 84 LYS A O 1
ATOM 666 N N . ILE A 1 85 ? 11.293 10.639 1.814 1.00 98.19 85 ILE A N 1
ATOM 667 C CA . ILE A 1 85 ? 10.238 11.020 0.857 1.00 98.19 85 ILE A CA 1
ATOM 668 C C . ILE A 1 85 ? 8.839 10.865 1.474 1.00 98.19 85 ILE A C 1
ATOM 670 O O . ILE A 1 85 ? 7.994 11.746 1.321 1.00 98.19 85 ILE A O 1
ATOM 674 N N . ILE A 1 86 ? 8.595 9.773 2.207 1.00 97.69 86 ILE A N 1
ATOM 675 C CA . ILE A 1 86 ? 7.310 9.535 2.883 1.00 97.69 86 ILE A CA 1
ATOM 676 C C . ILE A 1 86 ? 7.066 10.591 3.970 1.00 97.69 86 ILE A C 1
ATOM 678 O O . ILE A 1 86 ? 5.949 11.090 4.104 1.00 97.69 86 ILE A O 1
ATOM 682 N N . ARG A 1 87 ? 8.101 10.950 4.739 1.00 98.25 87 ARG A N 1
ATOM 683 C CA . ARG A 1 87 ? 8.003 11.958 5.807 1.00 98.25 87 ARG A CA 1
ATOM 684 C C . ARG A 1 87 ? 7.769 13.361 5.272 1.00 98.25 87 ARG A C 1
ATOM 686 O O . ARG A 1 87 ? 6.870 14.036 5.757 1.00 98.25 87 ARG A O 1
ATOM 693 N N . ASP A 1 88 ? 8.519 13.766 4.254 1.00 98.44 88 ASP A N 1
ATOM 694 C CA . ASP A 1 88 ? 8.377 15.085 3.640 1.00 98.44 88 ASP A CA 1
ATOM 695 C C . ASP A 1 88 ? 6.969 15.249 3.030 1.00 98.44 88 ASP A C 1
ATOM 697 O O . ASP A 1 88 ? 6.359 16.316 3.138 1.00 98.44 88 ASP A O 1
ATOM 701 N N . LEU A 1 89 ? 6.414 14.176 2.445 1.00 97.81 89 LEU A N 1
ATOM 702 C CA . LEU A 1 89 ? 5.024 14.145 1.985 1.00 97.81 89 LEU A CA 1
ATOM 703 C C . LEU A 1 89 ? 4.030 14.271 3.150 1.00 97.81 89 LEU A C 1
ATOM 705 O O . LEU A 1 89 ? 3.102 15.072 3.058 1.00 97.81 89 LEU A O 1
ATOM 709 N N . ASP A 1 90 ? 4.216 13.518 4.239 1.00 97.69 90 ASP A N 1
ATOM 710 C CA . ASP A 1 90 ? 3.361 13.597 5.435 1.00 97.69 90 ASP A CA 1
ATOM 711 C C . ASP A 1 90 ? 3.344 15.020 6.015 1.00 97.69 90 ASP A C 1
ATOM 713 O O . ASP A 1 90 ? 2.284 15.571 6.298 1.00 97.69 90 ASP A O 1
ATOM 717 N N . GLU A 1 91 ? 4.507 15.666 6.112 1.00 98.12 91 GLU A N 1
ATOM 718 C CA . GLU A 1 91 ? 4.625 17.057 6.561 1.00 98.12 91 GLU A CA 1
ATOM 719 C C . GLU A 1 91 ? 3.921 18.046 5.623 1.00 98.12 91 GLU A C 1
ATOM 721 O O . GLU A 1 91 ? 3.305 19.012 6.084 1.00 98.12 91 GLU A O 1
ATOM 726 N N . ALA A 1 92 ? 4.008 17.836 4.306 1.00 98.12 92 ALA A N 1
ATOM 727 C CA . ALA A 1 92 ? 3.302 18.662 3.330 1.00 98.12 92 ALA A CA 1
ATOM 728 C C . ALA A 1 92 ? 1.778 18.513 3.461 1.00 98.12 92 ALA A C 1
ATOM 730 O O . ALA A 1 92 ? 1.059 19.512 3.410 1.00 98.12 92 ALA A O 1
ATOM 731 N N . VAL A 1 93 ? 1.298 17.291 3.691 1.00 96.81 93 VAL A N 1
ATOM 732 C CA . VAL A 1 93 ? -0.117 16.997 3.939 1.00 96.81 93 VAL A CA 1
ATOM 733 C C . VAL A 1 93 ? -0.594 17.647 5.240 1.00 96.81 93 VAL A C 1
ATOM 735 O O . VAL A 1 93 ? -1.609 18.341 5.220 1.00 96.81 93 VAL A O 1
ATOM 738 N N . VAL A 1 94 ? 0.170 17.541 6.334 1.00 96.31 94 VAL A N 1
ATOM 739 C CA . VAL A 1 94 ? -0.148 18.182 7.628 1.00 96.31 94 VAL A CA 1
ATOM 740 C C . VAL A 1 94 ? -0.362 19.688 7.480 1.00 96.31 94 VAL A C 1
ATOM 742 O O . VAL A 1 94 ? -1.293 20.236 8.067 1.00 96.31 94 VAL A O 1
ATOM 745 N N . LYS A 1 95 ? 0.455 20.373 6.671 1.00 97.56 95 LYS A N 1
ATOM 746 C CA . LYS A 1 95 ? 0.322 21.825 6.442 1.00 97.56 95 LYS A CA 1
ATOM 747 C C . LYS A 1 95 ? -1.010 22.219 5.795 1.00 97.56 95 LYS A C 1
ATOM 749 O O . LYS A 1 95 ? -1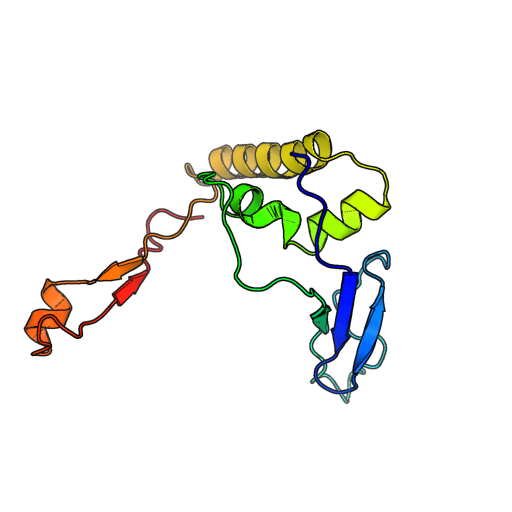.424 23.364 5.949 1.00 97.56 95 LYS A O 1
ATOM 754 N N . ILE A 1 96 ? -1.654 21.307 5.066 1.00 96.00 96 ILE A N 1
ATOM 755 C CA . ILE A 1 96 ? -2.902 21.558 4.331 1.00 96.00 96 ILE A CA 1
ATOM 756 C C . ILE A 1 96 ? -4.108 21.012 5.104 1.00 96.00 96 ILE A C 1
ATOM 758 O O . ILE A 1 96 ? -5.096 21.719 5.278 1.00 96.00 96 ILE A O 1
ATOM 762 N N . ALA A 1 97 ? -4.026 19.764 5.566 1.00 92.88 97 ALA A N 1
ATOM 763 C CA . ALA A 1 97 ? -5.128 19.035 6.191 1.00 92.88 97 ALA A CA 1
ATOM 764 C C . ALA A 1 97 ? -5.170 19.175 7.724 1.00 92.88 97 ALA A C 1
ATOM 766 O O . ALA A 1 97 ? -6.120 18.724 8.357 1.00 92.88 97 ALA A O 1
ATOM 767 N N . GLY A 1 98 ? -4.139 19.756 8.349 1.00 93.44 98 GLY A N 1
ATOM 768 C CA . GLY A 1 98 ? -4.003 19.848 9.810 1.00 93.44 98 GLY A CA 1
ATOM 769 C C . GLY A 1 98 ? -3.602 18.533 10.492 1.00 93.44 98 GLY A C 1
ATOM 770 O O . GLY A 1 98 ? -3.202 18.542 11.655 1.00 93.44 98 GLY A O 1
ATOM 771 N N . THR A 1 99 ? -3.651 17.413 9.770 1.00 93.31 99 THR A N 1
ATOM 772 C CA . THR A 1 99 ? -3.213 16.083 10.204 1.00 93.31 99 THR A CA 1
ATOM 773 C C . THR A 1 99 ? -2.475 15.372 9.069 1.00 93.31 99 THR A C 1
ATOM 775 O O . THR A 1 99 ? -2.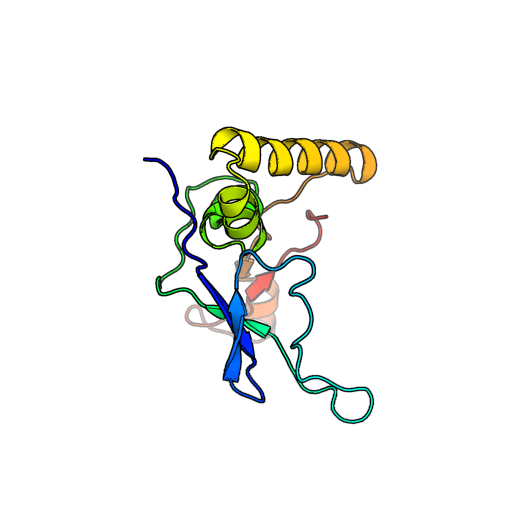574 15.769 7.910 1.00 93.31 99 THR A O 1
ATOM 778 N N . GLY A 1 100 ? -1.685 14.361 9.420 1.00 94.06 100 GLY A N 1
ATOM 779 C CA . GLY A 1 100 ? -0.946 13.519 8.480 1.00 94.06 100 GLY A CA 1
ATOM 780 C C . GLY A 1 100 ? -1.548 12.120 8.401 1.00 94.06 100 GLY A C 1
ATOM 781 O O . GLY A 1 100 ? -2.552 11.820 9.042 1.00 94.06 100 GLY A O 1
ATOM 782 N N . PHE A 1 101 ? -0.900 11.225 7.669 1.00 94.81 101 PHE A N 1
ATOM 783 C CA . PHE A 1 101 ? -1.307 9.829 7.570 1.00 94.81 101 PHE A CA 1
ATOM 784 C C . PHE A 1 101 ? -1.117 9.113 8.905 1.00 94.81 101 PHE A C 1
ATOM 786 O O . PHE A 1 101 ? 0.007 8.997 9.406 1.00 94.81 101 PHE A O 1
ATOM 793 N N . ARG A 1 102 ? -2.199 8.586 9.475 1.00 93.38 102 ARG A N 1
ATOM 794 C CA . ARG A 1 102 ? -2.174 7.783 10.700 1.00 93.38 102 ARG A CA 1
ATOM 795 C C . ARG A 1 102 ? -2.873 6.450 10.463 1.00 93.38 102 ARG A C 1
ATOM 797 O O . ARG A 1 102 ? -3.642 6.271 9.522 1.00 93.38 102 ARG A O 1
ATOM 804 N N . ILE A 1 103 ? -2.554 5.463 11.295 1.00 90.38 103 ILE A N 1
ATOM 805 C CA . ILE A 1 103 ? -3.287 4.196 11.283 1.00 90.38 103 ILE A CA 1
ATOM 806 C C . ILE A 1 103 ? -4.719 4.495 11.721 1.00 90.38 103 ILE A C 1
ATOM 808 O O . ILE A 1 103 ? -4.927 4.987 12.827 1.00 90.38 103 ILE A O 1
ATOM 812 N N . THR A 1 104 ? -5.689 4.183 10.862 1.00 90.06 104 THR A N 1
ATOM 813 C CA . THR A 1 104 ? -7.113 4.263 11.196 1.00 90.06 104 THR A CA 1
ATOM 814 C C . THR A 1 104 ? -7.400 3.392 12.418 1.00 90.06 104 THR A C 1
ATOM 816 O O . THR A 1 104 ? -7.196 2.173 12.330 1.00 90.06 104 THR A O 1
ATOM 819 N N . PRO A 1 105 ? -7.865 3.966 13.544 1.00 90.62 105 PRO A N 1
ATOM 820 C CA . PRO A 1 105 ? -8.309 3.175 14.679 1.00 90.62 105 PRO A CA 1
ATOM 821 C C . PRO A 1 105 ? -9.371 2.173 14.230 1.00 90.62 105 PRO A C 1
ATOM 823 O O . PRO A 1 105 ? -10.291 2.514 13.485 1.00 90.62 105 PRO A O 1
ATOM 826 N N . PHE A 1 106 ? -9.214 0.922 14.652 1.00 92.12 106 PHE A N 1
ATOM 827 C CA . PHE A 1 106 ? -10.155 -0.151 14.364 1.00 92.12 106 PHE A CA 1
ATOM 828 C C . PHE A 1 106 ? -10.484 -0.871 15.661 1.00 92.12 106 PHE A C 1
ATOM 830 O O . PHE A 1 106 ? -9.673 -1.634 16.188 1.00 92.12 106 PHE A O 1
ATOM 837 N N . GLU A 1 107 ? -11.671 -0.599 16.182 1.00 92.88 107 GLU A N 1
ATOM 838 C CA . GLU A 1 107 ? -12.091 -1.045 17.504 1.00 92.88 107 GLU A CA 1
ATOM 839 C C . GLU A 1 107 ? -13.543 -1.520 17.499 1.00 92.88 107 GLU A C 1
ATOM 841 O O . GLU A 1 107 ? -14.322 -1.246 16.579 1.00 92.88 107 GLU A O 1
ATOM 846 N N . ARG A 1 108 ? -13.906 -2.282 18.532 1.00 94.31 108 ARG A N 1
ATOM 847 C CA . ARG A 1 108 ? -15.289 -2.696 18.752 1.00 94.31 108 ARG A CA 1
ATOM 848 C C . ARG A 1 108 ? -16.095 -1.483 19.204 1.00 94.31 108 ARG A C 1
ATOM 850 O O . ARG A 1 108 ? -15.708 -0.801 20.144 1.00 94.31 108 ARG A O 1
ATOM 857 N N . ASN A 1 109 ? -17.247 -1.257 18.581 1.00 94.69 109 ASN A N 1
ATOM 858 C CA . ASN A 1 109 ? -18.197 -0.263 19.057 1.00 94.69 109 ASN A CA 1
ATOM 859 C C . ASN A 1 109 ? -19.191 -0.919 20.017 1.00 94.69 109 ASN A C 1
ATOM 861 O O . ASN A 1 109 ? -20.061 -1.686 19.591 1.00 94.69 109 ASN A O 1
ATOM 865 N N . ASP A 1 110 ? -19.054 -0.629 21.309 1.00 94.62 110 ASP A N 1
ATOM 866 C CA . ASP A 1 110 ? -19.866 -1.266 22.346 1.00 94.62 110 ASP A CA 1
ATOM 867 C C . ASP A 1 110 ? -21.345 -0.882 22.240 1.00 94.62 110 ASP A C 1
ATOM 869 O O . ASP A 1 110 ? -22.193 -1.768 22.167 1.00 94.62 110 ASP A O 1
ATOM 873 N N . SER A 1 111 ? -21.656 0.409 22.098 1.00 94.88 111 SER A N 1
ATOM 874 C CA . SER A 1 111 ? -23.038 0.902 22.008 1.00 94.88 111 SER A CA 1
ATOM 875 C C . SER A 1 111 ? -23.831 0.266 20.861 1.00 94.88 111 SER A C 1
ATOM 877 O O . SER A 1 111 ? -24.975 -0.148 21.044 1.00 94.88 111 SER A O 1
ATOM 879 N N . LEU A 1 112 ? -23.233 0.166 19.669 1.00 95.38 112 LEU A N 1
ATOM 880 C CA . LEU A 1 112 ? -23.875 -0.447 18.506 1.00 95.38 112 LEU A CA 1
ATOM 881 C C . LEU A 1 112 ? -23.972 -1.968 18.649 1.00 95.38 112 LEU A C 1
ATOM 883 O O . LEU A 1 112 ? -24.961 -2.569 18.233 1.00 95.38 112 LEU A O 1
ATOM 887 N N . SER A 1 113 ? -22.958 -2.591 19.250 1.00 97.44 113 SER A N 1
ATOM 888 C CA . SER A 1 113 ? -22.977 -4.029 19.506 1.00 97.44 113 SER A CA 1
ATOM 889 C C . SER A 1 113 ? -24.100 -4.413 20.471 1.00 97.44 113 SER A C 1
ATOM 891 O O . SER A 1 113 ? -24.810 -5.386 20.216 1.00 97.44 113 SER A O 1
ATOM 893 N N . ASP A 1 114 ? -24.297 -3.626 21.528 1.00 96.06 114 ASP A N 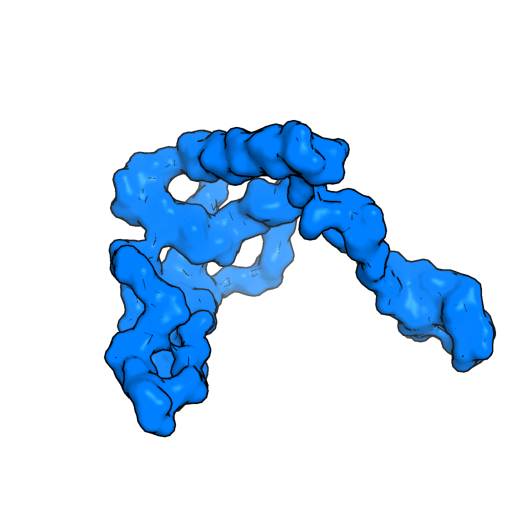1
ATOM 894 C CA . ASP A 1 114 ? -25.351 -3.837 22.520 1.00 96.06 114 ASP A CA 1
ATOM 895 C C . ASP A 1 114 ? -26.739 -3.599 21.911 1.00 96.06 114 ASP A C 1
ATOM 897 O O . ASP A 1 114 ? -27.640 -4.422 22.082 1.00 96.06 114 ASP A O 1
ATOM 901 N N . ALA A 1 115 ? -26.899 -2.531 21.122 1.00 97.44 115 ALA A N 1
ATOM 902 C CA . ALA A 1 115 ? -28.153 -2.223 20.432 1.00 97.44 115 ALA A CA 1
ATOM 903 C C . ALA A 1 115 ? -28.596 -3.329 19.454 1.00 97.44 115 ALA A C 1
ATOM 905 O O . ALA A 1 115 ? -29.792 -3.520 19.235 1.00 97.44 115 ALA A O 1
ATOM 906 N N . LEU A 1 116 ? -27.643 -4.068 18.878 1.00 97.12 116 LEU A N 1
ATOM 907 C CA . LEU A 1 116 ? -27.896 -5.184 17.962 1.00 97.12 116 LEU A CA 1
ATOM 908 C C . LEU A 1 116 ? -27.926 -6.556 18.660 1.00 97.12 116 LEU A C 1
ATOM 910 O O . LEU A 1 116 ? -28.105 -7.575 17.995 1.00 97.12 116 LEU A O 1
ATOM 914 N N . GLY A 1 117 ? -27.769 -6.603 19.987 1.00 96.94 117 GLY A N 1
ATOM 915 C CA . GLY A 1 117 ? -27.857 -7.835 20.774 1.00 96.94 117 GLY A CA 1
ATOM 916 C C . GLY A 1 117 ? -26.650 -8.769 20.639 1.00 96.94 117 GLY A C 1
ATOM 917 O O . GLY A 1 117 ? -26.773 -9.970 20.894 1.00 96.94 117 GLY A O 1
ATOM 918 N N . PHE A 1 118 ? -25.480 -8.259 20.241 1.00 97.19 118 PHE A N 1
ATOM 919 C CA . PHE A 1 118 ? -24.264 -9.069 20.202 1.00 97.19 118 PHE A CA 1
ATOM 920 C C . PHE A 1 118 ? -23.766 -9.400 21.613 1.00 97.19 118 PHE A C 1
ATOM 922 O O . PHE A 1 118 ? -23.724 -8.556 22.503 1.00 97.19 118 PHE A O 1
ATOM 929 N N . ASN A 1 119 ? -23.302 -10.637 21.803 1.00 92.62 119 ASN A N 1
ATOM 930 C CA . ASN A 1 119 ? -22.568 -11.023 23.007 1.00 92.62 119 ASN A CA 1
ATOM 931 C C . ASN A 1 119 ? -21.080 -10.616 22.912 1.00 92.62 119 ASN A C 1
ATOM 933 O O . ASN A 1 119 ? -20.620 -10.124 21.884 1.00 92.62 119 ASN A O 1
ATOM 937 N N . LYS A 1 120 ? -20.300 -10.860 23.973 1.00 87.94 120 LYS A N 1
ATOM 938 C CA . LYS A 1 120 ? -18.878 -10.464 24.058 1.00 87.94 120 LYS A CA 1
ATOM 939 C C . LYS A 1 120 ? -17.938 -11.173 23.072 1.00 87.94 120 LYS A C 1
ATOM 941 O O . LYS A 1 120 ? -16.823 -10.707 22.877 1.00 87.94 120 LYS A O 1
ATOM 946 N N . LEU A 1 121 ? -18.355 -12.296 22.486 1.00 89.81 121 LEU A N 1
ATOM 947 C CA . LEU A 1 121 ? -17.574 -13.030 21.481 1.00 89.81 121 LEU A CA 1
ATOM 948 C C . LEU A 1 121 ? -17.822 -12.505 20.057 1.00 89.81 121 LEU A C 1
ATOM 950 O O . LEU A 1 121 ? -17.151 -12.935 19.124 1.00 89.81 121 LEU A O 1
ATOM 954 N N . GLY A 1 122 ? -18.774 -11.583 19.892 1.00 91.12 122 GLY A N 1
ATOM 955 C CA . GLY A 1 122 ? -19.058 -10.891 18.642 1.00 91.12 122 GLY A CA 1
ATOM 956 C C . GLY A 1 122 ? -19.202 -9.382 18.842 1.00 91.12 122 GLY A C 1
ATOM 957 O O . GLY A 1 122 ? -18.996 -8.829 19.927 1.00 91.12 122 GLY A O 1
ATOM 958 N N . GLY A 1 123 ? -19.554 -8.687 17.770 1.00 95.50 123 GLY A N 1
ATOM 959 C CA . GLY A 1 123 ? -19.817 -7.257 17.821 1.00 95.50 123 GLY A CA 1
ATOM 960 C C . GLY A 1 123 ? -19.602 -6.582 16.484 1.00 95.50 123 GLY A C 1
ATOM 961 O O . GLY A 1 123 ? -19.095 -7.180 15.532 1.00 95.50 123 GLY A O 1
ATOM 962 N N . VAL A 1 124 ? -19.975 -5.312 16.448 1.00 96.31 124 VAL A N 1
ATOM 963 C CA . VAL A 1 124 ? -19.694 -4.441 15.316 1.00 96.31 124 VAL A CA 1
ATOM 964 C C . VAL A 1 124 ? -18.359 -3.755 15.551 1.00 96.31 124 VAL A C 1
ATOM 966 O O . VAL A 1 124 ? -18.142 -3.130 16.589 1.00 96.31 124 VAL A O 1
ATOM 969 N N . TRP A 1 125 ? -17.467 -3.883 14.575 1.00 95.38 125 TRP A N 1
ATOM 970 C CA . TRP A 1 125 ? -16.170 -3.222 14.566 1.00 95.38 125 TRP A CA 1
ATOM 971 C C . TRP A 1 125 ? -16.204 -2.058 13.594 1.00 95.38 125 TRP A C 1
ATOM 973 O O . TRP A 1 125 ? -16.698 -2.196 12.473 1.00 95.38 125 TRP A O 1
ATOM 983 N N . ILE A 1 126 ? -15.689 -0.919 14.032 1.00 93.94 126 ILE A N 1
ATOM 984 C CA . ILE A 1 126 ? -15.739 0.326 13.278 1.00 93.94 126 ILE A CA 1
ATOM 985 C C . ILE A 1 126 ? -14.315 0.791 13.027 1.00 93.94 126 ILE A C 1
ATOM 987 O O . ILE A 1 126 ? -13.445 0.688 13.890 1.00 93.94 126 ILE A O 1
ATOM 991 N N . LYS A 1 127 ? -14.095 1.286 11.813 1.00 93.06 127 LYS A N 1
ATOM 992 C CA . LYS A 1 127 ? -12.931 2.096 11.489 1.00 93.06 127 LYS A CA 1
ATOM 993 C C . LYS A 1 127 ? -13.289 3.547 11.751 1.00 93.06 127 LYS A C 1
ATOM 995 O O . LYS A 1 127 ? -14.236 4.047 11.147 1.00 93.06 127 LYS A O 1
ATOM 1000 N N . ASP A 1 128 ? -12.559 4.197 12.642 1.00 89.38 128 ASP A N 1
ATOM 1001 C CA . ASP A 1 128 ? -12.718 5.631 12.844 1.00 89.38 128 ASP A CA 1
ATOM 1002 C C . ASP A 1 128 ? -11.880 6.396 11.815 1.00 89.38 128 ASP A C 1
ATOM 1004 O O . ASP A 1 128 ? -10.676 6.585 11.971 1.00 89.38 128 ASP A O 1
ATOM 1008 N N . GLU A 1 129 ? -12.528 6.818 10.734 1.00 88.88 129 GLU A N 1
ATOM 1009 C CA . GLU A 1 129 ? -11.888 7.582 9.659 1.00 88.88 129 GLU A CA 1
ATOM 1010 C C . GLU A 1 129 ? -11.882 9.097 9.920 1.00 88.88 129 GLU A C 1
ATOM 1012 O O . GLU A 1 129 ? -11.314 9.847 9.134 1.00 88.88 129 GLU A O 1
ATOM 1017 N N . THR A 1 130 ? -12.460 9.570 11.032 1.00 84.38 130 THR A N 1
ATOM 1018 C CA . THR A 1 130 ? -12.659 11.012 11.281 1.00 84.38 130 THR A CA 1
ATOM 1019 C C . THR A 1 130 ? -11.375 11.780 11.605 1.00 84.38 130 THR A C 1
ATOM 1021 O O . THR A 1 130 ? -11.349 13.005 11.507 1.00 84.38 130 THR A O 1
ATOM 1024 N N . HIS A 1 131 ? -10.303 11.070 11.959 1.00 77.75 131 HIS A N 1
ATOM 1025 C CA . HIS A 1 131 ? -9.018 11.644 12.368 1.00 77.75 131 HIS A CA 1
ATOM 1026 C C . HIS A 1 131 ? -7.894 11.431 11.340 1.00 77.75 131 HIS A C 1
ATOM 1028 O O . HIS A 1 131 ? -6.726 11.696 11.636 1.00 77.75 131 HIS A O 1
ATOM 1034 N N . ASN A 1 132 ? -8.236 10.936 10.149 1.00 71.75 132 ASN A N 1
ATOM 1035 C CA . ASN A 1 132 ? -7.295 10.688 9.062 1.00 71.75 132 ASN A CA 1
ATOM 1036 C C . ASN A 1 132 ? -7.403 11.723 7.936 1.00 71.75 132 ASN A C 1
ATOM 1038 O O . ASN A 1 132 ? -8.316 12.547 7.914 1.00 71.75 132 ASN A O 1
ATOM 1042 N N . VAL A 1 133 ? -6.412 11.680 7.040 1.00 75.31 133 VAL A N 1
ATOM 1043 C CA . VAL A 1 133 ? -6.379 12.422 5.767 1.00 75.31 133 VAL A CA 1
ATOM 1044 C C . VAL A 1 133 ? -7.198 11.691 4.713 1.00 75.31 133 VAL A C 1
ATOM 1046 O O . VAL A 1 133 ? -7.071 10.445 4.658 1.00 75.31 133 VAL A O 1
#

Secondary structure (DSSP, 8-state):
------EEEEEETTT--EEETTSTTTTS-TT--SS-----EEEEE---S----S-SSHHHHTGGG-HHHHHHHHTT--HHHHHHHHHHHHHHHHHHHSS---PPPEEEEHHHHHHTT--TT--EEEE--TT--

Radius of gyration: 19.08 Å; chains: 1; bounding box: 48×36×49 Å

Sequence (133 aa):
MLQTPVVTGWRCSACDTKVSISDIFSWRCPNATSSDRHHVLELENAITPLRTNGDTNPFVAFQRYLAWDAFAATLGLDFDDRTKIIRDLDEAVVKIAGTGFRITPFERNDSLSDALGFNKLGGVWIKDETHNV